Protein AF-A0A9P6FJI7-F1 (afdb_monomer_lite)

Organism: NCBI:txid979761

Structure (mmCIF, N/CA/C/O backbone):
data_AF-A0A9P6FJI7-F1
#
_entry.id   AF-A0A9P6FJI7-F1
#
loop_
_atom_site.group_PDB
_atom_site.id
_atom_site.type_symbol
_atom_site.label_atom_id
_atom_site.label_alt_id
_atom_site.label_comp_id
_atom_site.label_asym_id
_atom_site.label_entity_id
_atom_site.label_seq_id
_atom_site.pdbx_PDB_ins_code
_atom_site.Cartn_x
_atom_site.Cartn_y
_atom_site.Cartn_z
_atom_site.occupancy
_atom_site.B_iso_or_equiv
_atom_site.auth_seq_id
_atom_site.auth_comp_id
_atom_site.auth_asym_id
_atom_site.auth_atom_id
_atom_site.pdbx_PDB_model_num
ATOM 1 N N . MET A 1 1 ? 57.952 52.847 18.072 1.00 37.53 1 MET A N 1
ATOM 2 C CA . MET A 1 1 ? 56.825 52.357 18.893 1.00 37.53 1 MET A CA 1
ATOM 3 C C . MET A 1 1 ? 55.806 51.717 17.961 1.00 37.53 1 MET A C 1
ATOM 5 O O . MET A 1 1 ? 55.009 52.427 17.372 1.00 37.53 1 MET A O 1
ATOM 9 N N . PHE A 1 2 ? 55.896 50.402 17.758 1.00 41.28 2 PHE A N 1
ATOM 10 C CA . PHE A 1 2 ? 54.959 49.625 16.942 1.00 41.28 2 PHE A CA 1
ATOM 11 C C . PHE A 1 2 ? 54.555 48.396 17.755 1.00 41.28 2 PHE A C 1
ATOM 13 O O . PHE A 1 2 ? 55.385 47.525 18.005 1.00 41.28 2 PHE A O 1
ATOM 20 N N . THR A 1 3 ? 53.310 48.350 18.220 1.00 53.12 3 THR A N 1
ATOM 21 C CA . THR A 1 3 ? 52.739 47.221 18.962 1.00 53.12 3 THR A CA 1
ATOM 22 C C . THR A 1 3 ? 51.740 46.486 18.069 1.00 53.12 3 THR A C 1
ATOM 24 O O . THR A 1 3 ? 50.756 47.053 17.603 1.00 53.12 3 THR A O 1
ATOM 27 N N . GLN A 1 4 ? 52.034 45.213 17.797 1.00 51.34 4 GLN A N 1
ATOM 28 C CA . GLN A 1 4 ? 51.175 44.287 17.057 1.00 51.34 4 GLN A CA 1
ATOM 29 C C . GLN A 1 4 ? 49.950 43.874 17.896 1.00 51.34 4 GLN A C 1
ATOM 31 O O . GLN A 1 4 ? 50.091 43.662 19.104 1.00 51.34 4 GLN A O 1
ATOM 36 N N . PRO A 1 5 ? 48.768 43.658 17.290 1.00 49.34 5 PRO A N 1
ATOM 37 C CA . PRO A 1 5 ? 47.649 43.030 17.978 1.00 49.34 5 PRO A CA 1
ATOM 38 C C . PRO A 1 5 ? 47.795 41.498 18.015 1.00 49.34 5 PRO A C 1
ATOM 40 O O . PRO A 1 5 ? 47.747 40.801 17.003 1.00 49.34 5 PRO A O 1
ATOM 43 N N . ASN A 1 6 ? 47.923 40.985 19.236 1.00 46.97 6 ASN A N 1
ATOM 44 C CA . ASN A 1 6 ? 47.857 39.580 19.624 1.00 46.97 6 ASN A CA 1
ATOM 45 C C . ASN A 1 6 ? 46.439 39.013 19.388 1.00 46.97 6 ASN A C 1
ATOM 47 O O . ASN A 1 6 ? 45.504 39.361 20.108 1.00 46.97 6 ASN A O 1
ATOM 51 N N . ARG A 1 7 ? 46.272 38.119 18.403 1.00 42.56 7 ARG A N 1
ATOM 52 C CA . ARG A 1 7 ? 45.059 37.298 18.219 1.00 42.56 7 ARG A CA 1
ATOM 53 C C . ARG A 1 7 ? 45.363 35.825 18.490 1.00 42.56 7 ARG A C 1
ATOM 55 O O . ARG A 1 7 ? 45.451 35.008 17.580 1.00 42.56 7 ARG A O 1
ATOM 62 N N . LYS A 1 8 ? 45.472 35.470 19.770 1.00 49.41 8 LYS A N 1
ATOM 63 C CA . LYS A 1 8 ? 45.194 34.106 20.232 1.00 49.41 8 LYS A CA 1
ATOM 64 C C . LYS A 1 8 ? 43.697 33.983 20.524 1.00 49.41 8 LYS A C 1
ATOM 66 O O . LYS A 1 8 ? 43.255 34.288 21.626 1.00 49.41 8 LYS A O 1
ATOM 71 N N . SER A 1 9 ? 42.915 33.504 19.558 1.00 52.31 9 SER A N 1
ATOM 72 C CA . SER A 1 9 ? 41.575 32.973 19.832 1.00 52.31 9 SER A CA 1
ATOM 73 C C . SER A 1 9 ? 41.180 31.864 18.848 1.00 52.31 9 SER A C 1
ATOM 75 O O . SER A 1 9 ? 40.700 32.100 17.749 1.00 52.31 9 SER A O 1
ATOM 77 N N . ARG A 1 10 ? 41.347 30.629 19.340 1.00 45.81 10 ARG A N 1
ATOM 78 C CA . ARG A 1 10 ? 40.464 29.467 19.129 1.00 45.81 10 ARG A CA 1
ATOM 79 C C . ARG A 1 10 ? 40.319 28.941 17.693 1.00 45.81 10 ARG A C 1
ATOM 81 O O . ARG A 1 10 ? 39.271 29.040 17.068 1.00 45.81 10 ARG A O 1
ATOM 88 N N . LEU A 1 11 ? 41.340 28.199 17.267 1.00 45.88 11 LEU A N 1
ATOM 89 C CA . LEU A 1 11 ? 41.147 26.959 16.507 1.00 45.88 11 LEU A CA 1
ATOM 90 C C . LEU A 1 11 ? 40.286 26.006 17.351 1.00 45.88 11 LEU A C 1
ATOM 92 O O . LEU A 1 11 ? 40.811 25.476 18.322 1.00 45.88 11 LEU A O 1
ATOM 96 N N . LEU A 1 12 ? 38.993 25.850 17.043 1.00 47.97 12 LEU A N 1
ATOM 97 C CA . LEU A 1 12 ? 38.119 24.745 17.496 1.00 47.97 12 LEU A CA 1
ATOM 98 C C . LEU A 1 12 ? 36.711 24.899 16.886 1.00 47.97 12 LEU A C 1
ATOM 100 O O . LEU A 1 12 ? 35.749 25.197 17.584 1.00 47.97 12 LEU A O 1
ATOM 104 N N . ALA A 1 13 ? 36.583 24.713 15.569 1.00 45.56 13 ALA A N 1
ATOM 105 C CA . ALA A 1 13 ? 35.284 24.477 14.923 1.00 45.56 13 ALA A CA 1
ATOM 106 C C . ALA A 1 13 ? 35.447 23.839 13.531 1.00 45.56 13 ALA A C 1
ATOM 108 O O . ALA A 1 13 ? 34.894 24.306 12.543 1.00 45.56 13 ALA A O 1
ATOM 109 N N . SER A 1 14 ? 36.223 22.761 13.435 1.00 48.16 14 SER A N 1
ATOM 110 C CA . SER A 1 14 ? 36.233 21.892 12.252 1.00 48.16 14 SER A CA 1
ATOM 111 C C . SER A 1 14 ? 36.178 20.424 12.672 1.00 48.16 14 SER A C 1
ATOM 113 O O . SER A 1 14 ? 37.025 19.609 12.331 1.00 48.16 14 SER A O 1
ATOM 115 N N . ARG A 1 15 ? 35.131 20.063 13.419 1.00 39.75 15 ARG A N 1
ATOM 116 C CA . ARG A 1 15 ? 34.624 18.687 13.411 1.00 39.75 15 ARG A CA 1
ATOM 117 C C . ARG A 1 15 ? 33.463 18.639 12.429 1.00 39.75 15 ARG A C 1
ATOM 119 O O . ARG A 1 15 ? 32.299 18.668 12.808 1.00 39.75 15 ARG A O 1
ATOM 126 N N . GLY A 1 16 ? 33.814 18.628 11.145 1.00 39.25 16 GLY A N 1
ATOM 127 C CA . GLY A 1 16 ? 32.896 18.177 10.114 1.00 39.25 16 GLY A CA 1
ATOM 128 C C . GLY A 1 16 ? 32.577 16.716 10.399 1.00 39.25 16 GLY A C 1
ATOM 129 O O . GLY A 1 16 ? 33.434 15.851 10.241 1.00 39.25 16 GLY A O 1
ATOM 130 N N . LEU A 1 17 ? 31.359 16.450 10.865 1.00 49.41 17 LEU A N 1
ATOM 131 C CA . LEU A 1 17 ? 30.751 15.129 10.783 1.00 49.41 17 LEU A CA 1
ATOM 132 C C . LEU A 1 17 ? 30.517 14.853 9.294 1.00 49.41 17 LEU A C 1
ATOM 134 O O . LEU A 1 17 ? 29.448 15.118 8.753 1.00 49.41 17 LEU A O 1
ATOM 138 N N . GLY A 1 18 ? 31.573 14.406 8.616 1.00 43.06 18 GLY A N 1
ATOM 139 C CA . GLY A 1 18 ? 31.537 13.917 7.244 1.00 43.06 18 GLY A CA 1
ATOM 140 C C . GLY A 1 18 ? 30.905 12.533 7.201 1.00 43.06 18 GLY A C 1
ATOM 141 O O . GLY A 1 18 ? 31.585 11.553 6.924 1.00 43.06 18 GLY A O 1
ATOM 142 N N . GLY A 1 19 ? 29.616 12.446 7.526 1.00 54.12 19 GLY A N 1
ATOM 143 C CA . GLY A 1 19 ? 28.790 11.378 6.976 1.00 54.12 19 GLY A CA 1
ATOM 144 C C . GLY A 1 19 ? 28.484 11.716 5.513 1.00 54.12 19 GLY A C 1
ATOM 145 O O . GLY A 1 19 ? 28.379 12.906 5.195 1.00 54.12 19 GLY A O 1
ATOM 146 N N . PRO A 1 20 ? 28.359 10.729 4.610 1.00 52.53 20 PRO A N 1
ATOM 147 C CA . PRO A 1 20 ? 27.898 10.995 3.254 1.00 52.53 20 PRO A CA 1
ATOM 148 C C . PRO A 1 20 ? 26.571 11.757 3.329 1.00 52.53 20 PRO A C 1
ATOM 150 O O . PRO A 1 20 ? 25.597 11.288 3.922 1.00 52.53 20 PRO A O 1
ATOM 153 N N . ARG A 1 21 ? 26.552 12.969 2.767 1.00 52.28 21 ARG A N 1
ATOM 154 C CA . ARG A 1 21 ? 25.306 13.670 2.472 1.00 52.28 21 ARG A CA 1
ATOM 155 C C . ARG A 1 21 ? 24.637 12.863 1.369 1.00 52.28 21 ARG A C 1
ATOM 157 O O . ARG A 1 21 ? 25.024 12.967 0.216 1.00 52.28 21 ARG A O 1
ATOM 164 N N . PHE A 1 22 ? 23.709 11.990 1.741 1.00 54.66 22 PHE A N 1
ATOM 165 C CA . PHE A 1 22 ? 22.795 11.410 0.771 1.00 54.66 22 PHE A CA 1
ATOM 166 C C . PHE A 1 22 ? 21.877 12.542 0.324 1.00 54.66 22 PHE A C 1
ATOM 168 O O . PHE A 1 22 ? 20.997 12.960 1.081 1.00 54.66 22 PHE A O 1
ATOM 175 N N . ASP A 1 23 ? 22.134 13.085 -0.862 1.00 55.66 23 ASP A N 1
ATOM 176 C CA . ASP A 1 23 ? 21.220 14.013 -1.506 1.00 55.66 23 ASP A CA 1
ATOM 177 C C . ASP A 1 23 ? 19.911 13.259 -1.757 1.00 55.66 23 ASP A C 1
ATOM 179 O O . ASP A 1 23 ? 19.805 12.388 -2.615 1.00 55.66 23 ASP A O 1
ATOM 183 N N . ILE A 1 24 ? 18.905 13.555 -0.930 1.00 57.94 24 ILE A N 1
ATOM 184 C CA . ILE A 1 24 ? 17.596 12.884 -0.936 1.00 57.94 24 ILE A CA 1
ATOM 185 C C . ILE A 1 24 ? 16.938 12.978 -2.324 1.00 57.94 24 ILE A C 1
ATOM 187 O O . ILE A 1 24 ? 16.105 12.147 -2.662 1.00 57.94 24 ILE A O 1
ATOM 191 N N . ASN A 1 25 ? 17.325 13.967 -3.129 1.00 58.81 25 ASN A N 1
ATOM 192 C CA . ASN A 1 25 ? 16.699 14.298 -4.403 1.00 58.81 25 ASN A CA 1
ATOM 193 C C . ASN A 1 25 ? 17.110 13.393 -5.575 1.00 58.81 25 ASN A C 1
ATOM 195 O O . ASN A 1 25 ? 16.411 13.407 -6.583 1.00 58.81 25 ASN A O 1
ATOM 199 N N . ASP A 1 26 ? 18.184 12.607 -5.453 1.00 62.62 26 ASP A N 1
ATOM 200 C CA . ASP A 1 26 ? 18.667 11.762 -6.558 1.00 62.62 26 ASP A CA 1
ATOM 201 C C . ASP A 1 26 ? 18.015 10.366 -6.582 1.00 62.62 26 ASP A C 1
ATOM 203 O O . ASP A 1 26 ? 18.191 9.599 -7.530 1.00 62.62 26 ASP A O 1
ATOM 207 N N . GLU A 1 27 ? 17.232 10.013 -5.555 1.00 70.62 27 GLU A N 1
ATOM 208 C CA . GLU A 1 27 ? 16.496 8.749 -5.518 1.00 70.62 27 GLU A CA 1
ATOM 209 C C . GLU A 1 27 ? 15.099 8.892 -6.146 1.00 70.62 27 GLU A C 1
ATOM 211 O O . GLU A 1 27 ? 14.372 9.828 -5.811 1.00 70.62 27 GLU A O 1
ATOM 216 N N . PRO A 1 28 ? 14.636 7.919 -6.959 1.00 73.88 28 PRO A N 1
ATOM 217 C CA . PRO A 1 28 ? 13.320 7.981 -7.609 1.00 73.88 28 PRO A CA 1
ATOM 218 C C . PRO A 1 28 ? 12.150 7.990 -6.611 1.00 73.88 28 PRO A C 1
ATOM 220 O O . PRO A 1 28 ? 11.054 8.440 -6.937 1.00 73.88 28 PRO A O 1
ATOM 223 N N . TYR A 1 29 ? 12.378 7.512 -5.384 1.00 82.31 29 TYR A N 1
ATOM 224 C CA . TYR A 1 29 ? 11.395 7.506 -4.304 1.00 82.31 29 TYR A CA 1
ATOM 225 C C . TYR A 1 29 ? 12.034 8.002 -3.003 1.00 82.31 29 TYR A C 1
ATOM 227 O O . TYR A 1 29 ? 12.431 7.181 -2.173 1.00 82.31 29 TYR A O 1
ATOM 235 N N . PRO A 1 30 ? 12.131 9.323 -2.774 1.00 79.75 30 PRO A N 1
ATOM 236 C CA . PRO A 1 30 ? 12.809 9.878 -1.601 1.00 79.75 30 PRO A CA 1
ATOM 237 C C . PRO A 1 30 ? 12.031 9.645 -0.300 1.00 79.75 30 PRO A C 1
ATOM 239 O O . PRO A 1 30 ? 12.617 9.338 0.751 1.00 79.75 30 PRO A O 1
ATOM 242 N N . THR A 1 31 ? 10.700 9.726 -0.389 1.00 84.75 31 THR A N 1
ATOM 243 C CA . THR A 1 31 ? 9.744 9.685 0.722 1.00 84.75 31 THR A CA 1
ATOM 244 C C . THR A 1 31 ? 8.721 8.566 0.556 1.00 84.75 31 THR A C 1
ATOM 246 O O . THR A 1 31 ? 8.490 8.069 -0.541 1.00 84.75 31 THR A O 1
ATOM 249 N N . ARG A 1 32 ? 8.090 8.167 1.669 1.00 86.19 32 ARG A N 1
ATOM 250 C CA . ARG A 1 32 ? 6.991 7.183 1.671 1.00 86.19 32 ARG A CA 1
ATOM 251 C C . ARG A 1 32 ? 5.690 7.737 1.098 1.00 86.19 32 ARG A C 1
ATOM 253 O O . ARG A 1 32 ? 4.923 6.999 0.504 1.00 86.19 32 ARG A O 1
ATOM 260 N N . LEU A 1 33 ? 5.431 9.021 1.334 1.00 88.19 33 LEU A N 1
ATOM 261 C CA . LEU A 1 33 ? 4.256 9.697 0.809 1.00 88.19 33 LEU A CA 1
ATOM 262 C C . LEU A 1 33 ? 4.550 10.129 -0.628 1.00 88.19 33 LEU A C 1
ATOM 264 O O . LEU A 1 33 ? 5.515 10.864 -0.853 1.00 88.19 33 LEU A O 1
ATOM 268 N N . ASN A 1 34 ? 3.724 9.668 -1.564 1.00 88.62 34 ASN A N 1
ATOM 269 C CA . ASN A 1 34 ? 3.762 10.038 -2.974 1.00 88.62 34 ASN A CA 1
ATOM 270 C C . ASN A 1 34 ? 2.407 10.645 -3.383 1.00 88.62 34 ASN A C 1
ATOM 272 O O . ASN A 1 34 ? 1.358 10.214 -2.912 1.00 88.62 34 ASN A O 1
ATOM 276 N N . PHE A 1 35 ? 2.437 11.656 -4.252 1.00 90.38 35 PHE A N 1
ATOM 277 C CA . PHE A 1 35 ? 1.245 12.305 -4.810 1.00 90.38 35 PHE A CA 1
ATOM 278 C C . PHE A 1 35 ? 0.780 11.683 -6.138 1.00 90.38 35 PHE A C 1
ATOM 280 O O . PHE A 1 35 ? -0.254 12.094 -6.658 1.00 90.38 35 PHE A O 1
ATOM 287 N N . TYR A 1 36 ? 1.525 10.719 -6.695 1.00 92.06 36 TYR A N 1
ATOM 288 C CA . TYR A 1 36 ? 1.167 9.980 -7.915 1.00 92.06 36 TYR A CA 1
ATOM 289 C C . TYR A 1 36 ? 0.848 10.899 -9.112 1.00 92.06 36 TYR A C 1
ATOM 291 O O . TYR A 1 36 ? -0.196 10.759 -9.764 1.00 92.06 36 TYR A O 1
ATOM 299 N N . LYS A 1 37 ? 1.726 11.884 -9.349 1.00 90.00 37 LYS A N 1
ATOM 300 C CA . LYS A 1 37 ? 1.582 12.880 -10.423 1.00 90.00 37 LYS A CA 1
ATOM 301 C C . LYS A 1 37 ? 1.925 12.292 -11.787 1.00 90.00 37 LYS A C 1
ATOM 303 O O . LYS A 1 37 ? 1.122 12.389 -12.709 1.00 90.00 37 LYS A O 1
ATOM 308 N N . ASP A 1 38 ? 3.082 11.646 -11.869 1.00 89.31 38 ASP A N 1
ATOM 309 C CA . ASP A 1 38 ? 3.638 11.116 -13.109 1.00 89.31 38 ASP A CA 1
ATOM 310 C C . ASP A 1 38 ? 3.492 9.590 -13.155 1.00 89.31 38 ASP A C 1
ATOM 312 O O . ASP A 1 38 ? 3.685 8.938 -12.126 1.00 89.31 38 ASP A O 1
ATOM 316 N N . PRO A 1 39 ? 3.144 8.999 -14.311 1.00 89.12 39 PRO A N 1
ATOM 317 C CA . PRO A 1 39 ? 3.031 7.551 -14.439 1.00 89.12 39 PRO A CA 1
ATOM 318 C C . PRO A 1 39 ? 4.407 6.863 -14.343 1.00 89.12 39 PRO A C 1
ATOM 320 O O . PRO A 1 39 ? 5.410 7.413 -14.809 1.00 89.12 39 PRO A O 1
ATOM 323 N N . PRO A 1 40 ? 4.480 5.639 -13.787 1.00 88.50 40 PRO A N 1
ATOM 324 C CA . PRO A 1 40 ? 5.728 4.885 -13.711 1.00 88.50 40 PRO A CA 1
ATOM 325 C C . PRO A 1 40 ? 6.195 4.444 -15.110 1.00 88.50 40 PRO A C 1
ATOM 327 O O . PRO A 1 40 ? 5.462 3.776 -15.831 1.00 88.50 40 PRO A O 1
ATOM 330 N N . GLN A 1 41 ? 7.437 4.772 -15.478 1.00 86.62 41 GLN A N 1
ATOM 331 C CA . GLN A 1 41 ? 8.052 4.419 -16.774 1.00 86.62 41 GLN A CA 1
ATOM 332 C C . GLN A 1 41 ? 8.793 3.068 -16.755 1.00 86.62 41 GLN A C 1
ATOM 334 O O . GLN A 1 41 ? 9.769 2.875 -17.472 1.00 86.62 41 GLN A O 1
ATOM 339 N N . MET A 1 42 ? 8.388 2.146 -15.883 1.00 86.00 42 MET A N 1
ATOM 340 C CA . MET A 1 42 ? 9.092 0.880 -15.664 1.00 86.00 42 MET A CA 1
ATOM 341 C C . MET A 1 42 ? 8.303 -0.312 -16.180 1.00 86.00 42 MET A C 1
ATOM 343 O O . MET A 1 42 ? 7.080 -0.354 -16.070 1.00 86.00 42 MET A O 1
ATOM 347 N N . GLU A 1 43 ? 9.032 -1.301 -16.682 1.00 90.94 43 GLU A N 1
ATOM 348 C CA . GLU A 1 43 ? 8.478 -2.594 -17.062 1.00 90.94 43 GLU A CA 1
ATOM 349 C C . GLU A 1 43 ? 8.285 -3.477 -15.824 1.00 90.94 43 GLU A C 1
ATOM 351 O O . GLU A 1 43 ? 9.085 -3.460 -14.878 1.00 90.94 43 GLU A O 1
ATOM 356 N N . ILE A 1 44 ? 7.191 -4.234 -15.832 1.00 93.62 44 ILE A N 1
ATOM 357 C CA . ILE A 1 44 ? 6.803 -5.161 -14.770 1.00 93.62 44 ILE A CA 1
ATOM 358 C C . ILE A 1 44 ? 6.309 -6.460 -15.394 1.00 93.62 44 ILE A C 1
ATOM 360 O O . ILE A 1 44 ? 5.766 -6.453 -16.500 1.00 93.62 44 ILE A O 1
ATOM 364 N N . SER A 1 45 ? 6.499 -7.573 -14.692 1.00 96.44 45 SER A N 1
ATOM 365 C CA . SER A 1 45 ? 5.918 -8.846 -15.121 1.00 96.44 45 SER A CA 1
ATOM 366 C C . SER A 1 45 ? 4.399 -8.859 -14.917 1.00 96.44 45 SER A C 1
ATOM 368 O O . SER A 1 45 ? 3.857 -8.097 -14.113 1.00 96.44 45 SER A O 1
ATOM 370 N N . ILE A 1 46 ? 3.703 -9.743 -15.637 1.00 95.62 46 ILE A N 1
ATOM 371 C CA . ILE A 1 46 ? 2.251 -9.928 -15.486 1.00 95.62 46 ILE A CA 1
ATOM 372 C C . ILE A 1 46 ? 1.924 -10.430 -14.071 1.00 95.62 46 ILE A C 1
ATOM 374 O O . ILE A 1 46 ? 0.991 -9.936 -13.445 1.00 95.62 46 ILE A O 1
ATOM 378 N N . ASP A 1 47 ? 2.744 -11.325 -13.521 1.00 96.00 47 ASP A N 1
ATOM 379 C CA . ASP A 1 47 ? 2.548 -11.835 -12.163 1.00 96.00 47 ASP A CA 1
ATOM 380 C C . ASP A 1 47 ? 2.668 -10.710 -11.121 1.00 96.00 47 ASP A C 1
ATOM 382 O O . ASP A 1 47 ? 1.816 -10.571 -10.244 1.00 96.00 47 ASP A O 1
ATOM 386 N N . GLU A 1 48 ? 3.685 -9.845 -11.233 1.00 94.81 48 GLU A N 1
ATOM 387 C CA . GLU A 1 48 ? 3.811 -8.668 -10.361 1.00 94.81 48 GLU A CA 1
ATOM 388 C C . GLU A 1 48 ? 2.643 -7.694 -10.542 1.00 94.81 48 GLU A C 1
ATOM 390 O O . GLU A 1 48 ? 2.160 -7.135 -9.556 1.00 94.81 48 GLU A O 1
ATOM 395 N N . PHE A 1 49 ? 2.175 -7.501 -11.779 1.00 95.31 49 PHE A N 1
ATOM 396 C CA . PHE A 1 49 ? 1.020 -6.656 -12.080 1.00 95.31 49 PHE A CA 1
ATOM 397 C C . PHE A 1 49 ? -0.214 -7.111 -11.291 1.00 95.31 49 PHE A C 1
ATOM 399 O O . PHE A 1 49 ? -0.842 -6.306 -10.597 1.00 95.31 49 PHE A O 1
ATOM 406 N N . GLU A 1 50 ? -0.537 -8.403 -11.355 1.00 95.56 50 GLU A N 1
ATOM 407 C CA . GLU A 1 50 ? -1.692 -8.979 -10.667 1.00 95.56 50 GLU A CA 1
ATOM 408 C C . GLU A 1 50 ? -1.545 -8.917 -9.144 1.00 95.56 50 GLU A C 1
ATOM 410 O O . GLU A 1 50 ? -2.465 -8.472 -8.450 1.00 95.56 50 GLU A O 1
ATOM 415 N N . GLN A 1 51 ? -0.376 -9.294 -8.615 1.00 96.06 51 GLN A N 1
ATOM 416 C CA . GLN A 1 51 ? -0.119 -9.262 -7.172 1.00 96.06 51 GLN A CA 1
ATOM 417 C C . GLN A 1 51 ? -0.219 -7.838 -6.612 1.00 96.06 51 GLN A C 1
ATOM 419 O O . GLN A 1 51 ? -0.873 -7.607 -5.595 1.00 96.06 51 GLN A O 1
ATOM 424 N N . PHE A 1 52 ? 0.365 -6.849 -7.294 1.00 95.62 52 PHE A N 1
ATOM 425 C CA . PHE A 1 52 ? 0.342 -5.457 -6.839 1.00 95.62 52 PHE A CA 1
ATOM 426 C C . PHE A 1 52 ? -1.069 -4.867 -6.859 1.00 95.62 52 PHE A C 1
ATOM 428 O O . PHE A 1 52 ? -1.432 -4.112 -5.950 1.00 95.62 52 PHE A O 1
ATOM 435 N N . ALA A 1 53 ? -1.874 -5.219 -7.864 1.00 96.00 53 ALA A N 1
ATOM 436 C CA . ALA A 1 53 ? -3.277 -4.832 -7.926 1.00 96.00 53 ALA A CA 1
ATOM 437 C C . ALA A 1 53 ? -4.074 -5.432 -6.761 1.00 96.00 53 ALA A C 1
ATOM 439 O O . ALA A 1 53 ? -4.800 -4.712 -6.068 1.00 96.00 53 ALA A O 1
ATOM 440 N N . LEU A 1 54 ? -3.905 -6.736 -6.518 1.00 96.25 54 LEU A N 1
ATOM 441 C CA . LEU A 1 54 ? -4.610 -7.463 -5.469 1.00 96.25 54 LEU A CA 1
ATOM 442 C C . LEU A 1 54 ? -4.266 -6.916 -4.083 1.00 96.25 54 LEU A C 1
ATOM 444 O O . LEU A 1 54 ? -5.173 -6.605 -3.312 1.00 96.25 54 LEU A O 1
ATOM 448 N N . ASP A 1 55 ? -2.983 -6.728 -3.786 1.00 96.50 55 ASP A N 1
ATOM 449 C CA . ASP A 1 55 ? -2.533 -6.219 -2.491 1.00 96.50 55 ASP A CA 1
ATOM 450 C C . ASP A 1 55 ? -3.110 -4.834 -2.186 1.00 96.50 55 ASP A C 1
ATOM 452 O O . ASP A 1 55 ? -3.627 -4.591 -1.091 1.00 96.50 55 ASP A O 1
ATOM 456 N N . ARG A 1 56 ? -3.102 -3.922 -3.167 1.00 96.12 56 ARG A N 1
ATOM 457 C CA . ARG A 1 56 ? -3.703 -2.595 -2.986 1.00 96.12 56 ARG A CA 1
ATOM 458 C C . ARG A 1 56 ? -5.220 -2.677 -2.824 1.00 96.12 56 ARG A C 1
ATOM 460 O O . ARG A 1 56 ? -5.777 -1.964 -1.989 1.00 96.12 56 ARG A O 1
ATOM 467 N N . MET A 1 57 ? -5.891 -3.548 -3.575 1.00 95.88 57 MET A N 1
ATOM 468 C CA . MET A 1 57 ? -7.337 -3.748 -3.463 1.00 95.88 57 MET A CA 1
ATOM 469 C C . MET A 1 57 ? -7.731 -4.272 -2.075 1.00 95.88 57 MET A C 1
ATOM 471 O O . MET A 1 57 ? -8.721 -3.808 -1.511 1.00 95.88 57 MET A O 1
ATOM 475 N N . GLN A 1 58 ? -6.940 -5.171 -1.482 1.00 95.88 58 GLN A N 1
ATOM 476 C CA . GLN A 1 58 ? -7.170 -5.668 -0.120 1.00 95.88 58 GLN A CA 1
ATOM 477 C C . GLN A 1 58 ? -7.066 -4.549 0.924 1.00 95.88 58 GLN A C 1
ATOM 479 O O . GLN A 1 58 ? -7.923 -4.445 1.804 1.00 95.88 58 GLN A O 1
ATOM 484 N N . VAL A 1 59 ? -6.070 -3.665 0.803 1.00 95.94 59 VAL A N 1
ATOM 485 C CA . VAL A 1 59 ? -5.931 -2.496 1.692 1.00 95.94 59 VAL A CA 1
ATOM 486 C C . VAL A 1 59 ? -7.125 -1.546 1.551 1.00 95.94 59 VAL A C 1
ATOM 488 O O . VAL A 1 59 ? -7.689 -1.112 2.556 1.00 95.94 59 VAL A O 1
ATOM 491 N N . LEU A 1 60 ? -7.553 -1.247 0.320 1.00 95.12 60 LEU A N 1
ATOM 492 C CA . LEU A 1 60 ? -8.715 -0.385 0.076 1.00 95.12 60 LEU A CA 1
ATOM 493 C C . LEU A 1 60 ? -10.023 -1.016 0.573 1.00 95.12 60 LEU A C 1
ATOM 495 O O . LEU A 1 60 ? -10.862 -0.321 1.141 1.00 95.12 60 LEU A O 1
ATOM 499 N N . SER A 1 61 ? -10.183 -2.332 0.423 1.00 95.06 61 SER A N 1
ATOM 500 C CA . SER A 1 61 ? -11.341 -3.070 0.936 1.00 95.06 61 SER A CA 1
ATOM 501 C C . SER A 1 61 ? -11.398 -3.057 2.467 1.00 95.06 61 SER A C 1
ATOM 503 O O . SER A 1 61 ? -12.469 -2.851 3.048 1.00 95.06 61 SER A O 1
ATOM 505 N N . ALA A 1 62 ? -10.249 -3.204 3.136 1.00 94.75 62 ALA A N 1
ATOM 506 C CA . ALA A 1 62 ? -10.152 -3.076 4.588 1.00 94.75 62 ALA A CA 1
ATOM 507 C C . ALA A 1 62 ? -10.546 -1.665 5.053 1.00 94.75 62 ALA A C 1
ATOM 509 O O . ALA A 1 62 ? -11.353 -1.533 5.978 1.00 94.75 62 ALA A O 1
ATOM 510 N N . LEU A 1 63 ? -10.060 -0.625 4.363 1.00 94.25 63 LEU A N 1
ATOM 511 C CA . LEU A 1 63 ? -10.434 0.765 4.630 1.00 94.25 63 LEU A CA 1
ATOM 512 C C . LEU A 1 63 ? -11.941 0.986 4.463 1.00 94.25 63 LEU A C 1
ATOM 514 O O . LEU A 1 63 ? -12.591 1.502 5.372 1.00 94.25 63 LEU A O 1
ATOM 518 N N . GLN A 1 64 ? -12.511 0.549 3.339 1.00 94.00 64 GLN A N 1
ATOM 519 C CA . GLN A 1 64 ? -13.941 0.676 3.068 1.00 94.00 64 GLN A CA 1
ATOM 520 C C . GLN A 1 64 ? -14.773 -0.053 4.130 1.00 94.00 64 GLN A C 1
ATOM 522 O O . GLN A 1 64 ? -15.757 0.482 4.631 1.00 94.00 64 GLN A O 1
ATOM 527 N N . THR A 1 65 ? -14.367 -1.260 4.522 1.00 94.25 65 THR A N 1
ATOM 528 C CA . THR A 1 65 ? -15.059 -2.040 5.558 1.00 94.25 65 THR A CA 1
ATOM 529 C C . THR A 1 65 ? -15.013 -1.345 6.915 1.00 94.25 65 THR A C 1
ATOM 531 O O . THR A 1 65 ? -16.024 -1.300 7.617 1.00 94.25 65 THR A O 1
ATOM 534 N N . ALA A 1 66 ? -13.866 -0.778 7.287 1.00 93.44 66 ALA A N 1
ATOM 535 C CA . ALA A 1 66 ? -13.723 -0.025 8.525 1.00 93.44 66 ALA A CA 1
ATOM 536 C C . ALA A 1 66 ? -14.580 1.254 8.525 1.00 93.44 66 ALA A C 1
ATOM 538 O O . ALA A 1 66 ? -15.220 1.559 9.533 1.00 93.44 66 ALA A O 1
ATOM 539 N N . GLN A 1 67 ? -14.661 1.947 7.383 1.00 92.38 67 GLN A N 1
ATOM 540 C CA . GLN A 1 67 ? -15.544 3.100 7.193 1.00 92.38 67 GLN A CA 1
ATOM 541 C C . GLN A 1 67 ? -17.025 2.711 7.287 1.00 92.38 67 GLN A C 1
ATOM 543 O O . GLN A 1 67 ? -17.769 3.337 8.033 1.00 92.38 67 GLN A O 1
ATOM 548 N N . MET A 1 68 ? -17.452 1.638 6.611 1.00 94.06 68 MET A N 1
ATOM 549 C CA . MET A 1 68 ? -18.840 1.149 6.665 1.00 94.06 68 MET A CA 1
ATOM 550 C C . MET A 1 68 ? -19.273 0.749 8.081 1.00 94.06 68 MET A C 1
ATOM 552 O O . MET A 1 68 ? -20.443 0.876 8.434 1.00 94.06 68 MET A O 1
ATOM 556 N N . ARG A 1 69 ? -18.335 0.274 8.906 1.00 92.56 69 ARG A N 1
ATOM 557 C CA . ARG A 1 69 ? -18.578 -0.090 10.310 1.00 92.56 69 ARG A CA 1
ATOM 558 C C . ARG A 1 69 ? -18.511 1.099 11.276 1.00 92.56 69 ARG A C 1
ATOM 560 O O . ARG A 1 69 ? -18.729 0.888 12.464 1.00 92.56 69 ARG A O 1
ATOM 567 N N . ASN A 1 70 ? -18.219 2.313 10.795 1.00 91.31 70 ASN A N 1
ATOM 568 C CA . ASN A 1 70 ? -18.049 3.526 11.606 1.00 91.31 70 ASN A CA 1
ATOM 569 C C . ASN A 1 70 ? -17.107 3.318 12.806 1.00 91.31 70 ASN A C 1
ATOM 571 O O . ASN A 1 70 ? -17.410 3.720 13.931 1.00 91.31 70 ASN A O 1
ATOM 575 N N . LEU A 1 71 ? -15.975 2.642 12.577 1.00 90.31 71 LEU A N 1
ATOM 576 C CA . LEU A 1 71 ? -15.028 2.347 13.651 1.00 90.31 71 LEU A CA 1
ATOM 577 C C . LEU A 1 71 ? -14.431 3.640 14.239 1.00 90.31 71 LEU A C 1
ATOM 579 O O . LEU A 1 71 ? -14.102 4.564 13.489 1.00 90.31 71 LEU A O 1
ATOM 583 N N . PRO A 1 72 ? -14.226 3.710 15.567 1.00 92.19 72 PRO A N 1
ATOM 584 C CA . PRO A 1 72 ? -13.528 4.830 16.184 1.00 92.19 72 PRO A CA 1
ATOM 585 C C . PRO A 1 72 ? -12.054 4.843 15.750 1.00 92.19 72 PRO A C 1
ATOM 587 O O . PRO A 1 72 ? -11.458 3.785 15.527 1.00 92.19 72 PRO A O 1
ATOM 590 N N . GLN A 1 73 ? -11.444 6.032 15.694 1.00 90.38 73 GLN A N 1
ATOM 591 C CA . GLN A 1 73 ? -10.061 6.223 15.224 1.00 90.38 73 GLN A CA 1
ATOM 592 C C . GLN A 1 73 ? -9.025 5.210 15.752 1.00 90.38 73 GLN A C 1
ATOM 594 O O . GLN A 1 73 ? -8.338 4.619 14.925 1.00 90.38 73 GLN A O 1
ATOM 599 N N . PRO A 1 74 ? -8.938 4.891 17.061 1.00 93.06 74 PRO A N 1
ATOM 600 C CA . PRO A 1 74 ? -7.928 3.940 17.541 1.00 93.06 74 PRO A CA 1
ATOM 601 C C . PRO A 1 74 ? -8.100 2.519 16.981 1.00 93.06 74 PRO A C 1
ATOM 603 O O . PRO A 1 74 ? -7.129 1.779 16.844 1.00 93.06 74 PRO A O 1
ATOM 606 N N . GLN A 1 75 ? -9.332 2.109 16.664 1.00 91.62 75 GLN A N 1
ATOM 607 C CA . GLN A 1 75 ? -9.592 0.806 16.049 1.00 91.62 75 GLN A CA 1
ATOM 608 C C . GLN A 1 75 ? -9.330 0.842 14.545 1.00 91.62 75 GLN A C 1
ATOM 610 O O . GLN A 1 75 ? -8.808 -0.129 14.000 1.00 91.62 75 GLN A O 1
ATOM 615 N N . LEU A 1 76 ? -9.657 1.959 13.891 1.00 92.94 76 LEU A N 1
ATOM 616 C CA . LEU A 1 76 ? -9.337 2.188 12.486 1.00 92.94 76 LEU A CA 1
ATOM 617 C C . LEU A 1 76 ? -7.824 2.108 12.255 1.00 92.94 76 LEU A C 1
ATOM 619 O O . LEU A 1 76 ? -7.392 1.352 11.390 1.00 92.94 76 LEU A O 1
ATOM 623 N N . ASP A 1 77 ? -7.030 2.810 13.067 1.00 92.62 77 ASP A N 1
ATOM 624 C CA . ASP A 1 77 ? -5.567 2.819 12.964 1.00 92.62 77 ASP A CA 1
ATOM 625 C C . ASP A 1 77 ? -4.978 1.417 13.122 1.00 92.62 77 ASP A C 1
ATOM 627 O O . ASP A 1 77 ? -4.049 1.047 12.406 1.00 92.62 77 ASP A O 1
ATOM 631 N N . LYS A 1 78 ? -5.555 0.604 14.014 1.00 93.75 78 LYS A N 1
ATOM 632 C CA . LYS A 1 78 ? -5.143 -0.789 14.200 1.00 93.75 78 LYS A CA 1
ATOM 633 C C . LYS A 1 78 ? -5.454 -1.643 12.970 1.00 93.75 78 LYS A C 1
ATOM 635 O O . LYS A 1 78 ? -4.562 -2.295 12.443 1.00 93.75 78 LYS A O 1
ATOM 640 N N . VAL A 1 79 ? -6.700 -1.616 12.490 1.00 93.56 79 VAL A N 1
ATOM 641 C CA . VAL A 1 79 ? -7.125 -2.406 11.319 1.00 93.56 79 VAL A CA 1
ATOM 642 C C . VAL A 1 79 ? -6.333 -2.006 10.074 1.00 93.56 79 VAL A C 1
ATOM 644 O O . VAL A 1 79 ? -5.887 -2.868 9.317 1.00 93.56 79 VAL A O 1
ATOM 647 N N . MET 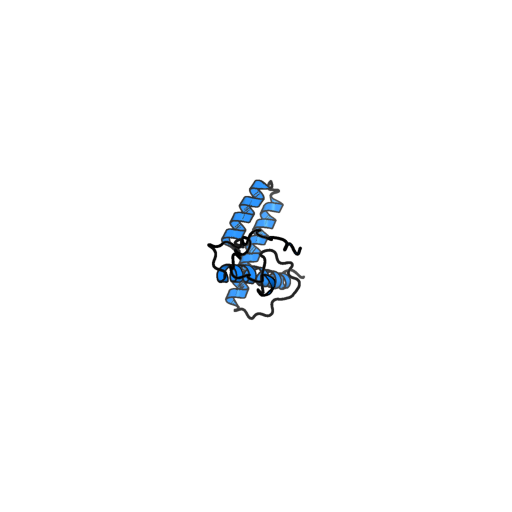A 1 80 ? -6.125 -0.704 9.876 1.00 93.69 80 MET A N 1
ATOM 648 C CA . MET A 1 80 ? -5.334 -0.186 8.765 1.00 93.69 80 MET A CA 1
ATOM 649 C C . MET A 1 80 ? -3.851 -0.513 8.918 1.00 93.69 80 MET A C 1
ATOM 651 O O . MET A 1 80 ? -3.220 -0.882 7.932 1.00 93.69 80 MET A O 1
ATOM 655 N N . GLY A 1 81 ? -3.302 -0.424 10.131 1.00 92.94 81 GLY A N 1
ATOM 656 C CA . GLY A 1 81 ? -1.929 -0.820 10.433 1.00 92.94 81 GLY A CA 1
ATOM 657 C C . GLY A 1 81 ? -1.670 -2.288 10.100 1.00 92.94 81 GLY A C 1
ATOM 658 O O . GLY A 1 81 ? -0.717 -2.584 9.382 1.00 92.94 81 GLY A O 1
ATOM 659 N N . ASP A 1 82 ? -2.566 -3.182 10.523 1.00 93.50 82 ASP A N 1
ATOM 660 C CA . ASP A 1 82 ? -2.477 -4.620 10.248 1.00 93.50 82 ASP A CA 1
ATOM 661 C C . ASP A 1 82 ? -2.580 -4.911 8.738 1.00 93.50 82 ASP A C 1
ATOM 663 O O . ASP A 1 82 ? -1.810 -5.705 8.189 1.00 93.50 82 ASP A O 1
ATOM 667 N N . ALA A 1 83 ? -3.503 -4.243 8.035 1.00 93.94 83 ALA A N 1
ATOM 668 C CA . ALA A 1 83 ? -3.675 -4.401 6.591 1.00 93.94 83 ALA A CA 1
ATOM 669 C C . ALA A 1 83 ? -2.458 -3.891 5.802 1.00 93.94 83 ALA A C 1
ATOM 671 O O . ALA A 1 83 ? -1.974 -4.578 4.900 1.00 93.94 83 ALA A O 1
ATOM 672 N N . LEU A 1 84 ? -1.935 -2.713 6.154 1.00 93.38 84 LEU A N 1
ATOM 673 C CA . LEU A 1 84 ? -0.735 -2.154 5.535 1.00 93.38 84 LEU A CA 1
ATOM 674 C C . LEU A 1 84 ? 0.472 -3.051 5.801 1.00 93.38 84 LEU A C 1
ATOM 676 O O . LEU A 1 84 ? 1.162 -3.424 4.863 1.00 93.38 84 LEU A O 1
ATOM 680 N N . GLN A 1 85 ? 0.692 -3.488 7.042 1.00 92.81 85 GLN A N 1
ATOM 681 C CA . GLN A 1 85 ? 1.815 -4.367 7.369 1.00 92.81 85 GLN A CA 1
ATOM 682 C C . GLN A 1 85 ? 1.769 -5.694 6.596 1.00 92.81 85 GLN A C 1
ATOM 684 O O . GLN A 1 85 ? 2.818 -6.217 6.221 1.00 92.81 85 GLN A O 1
ATOM 689 N N . LYS A 1 86 ? 0.570 -6.229 6.343 1.00 93.75 86 LYS A N 1
ATOM 690 C CA . LYS A 1 86 ? 0.386 -7.501 5.641 1.00 93.75 86 LYS A CA 1
ATOM 691 C C . LYS A 1 86 ? 0.571 -7.395 4.126 1.00 93.75 86 LYS A C 1
ATOM 693 O O . LYS A 1 86 ? 1.247 -8.241 3.550 1.00 93.75 86 LYS A O 1
ATOM 698 N N . TYR A 1 87 ? -0.057 -6.412 3.483 1.00 93.12 87 TYR A N 1
ATOM 699 C CA . TYR A 1 87 ? -0.143 -6.358 2.016 1.00 93.12 87 TYR A CA 1
ATOM 700 C C . TYR A 1 87 ? 0.821 -5.339 1.396 1.00 93.12 87 TYR A C 1
ATOM 702 O O . TYR A 1 87 ? 1.343 -5.547 0.298 1.00 93.12 87 TYR A O 1
ATOM 710 N N . MET A 1 88 ? 1.089 -4.228 2.082 1.00 90.69 88 MET A N 1
ATOM 711 C CA . MET A 1 88 ? 1.899 -3.132 1.551 1.00 90.69 88 MET A CA 1
ATOM 712 C C . MET A 1 88 ? 2.630 -2.401 2.687 1.00 90.69 88 MET A C 1
ATOM 714 O O . MET A 1 88 ? 2.204 -1.318 3.101 1.00 90.69 88 MET A O 1
ATOM 718 N N . PRO A 1 89 ? 3.704 -2.993 3.242 1.00 88.69 89 PRO A N 1
ATOM 719 C CA . PRO A 1 89 ? 4.475 -2.336 4.284 1.00 88.69 89 PRO A CA 1
ATOM 720 C C . PRO A 1 89 ? 5.170 -1.108 3.685 1.00 88.69 89 PRO A C 1
ATOM 722 O O . PRO A 1 89 ? 5.894 -1.225 2.705 1.00 88.69 89 PRO A O 1
ATOM 725 N N . LEU A 1 90 ? 4.929 0.079 4.251 1.00 84.88 90 LEU A N 1
ATOM 726 C CA . LEU A 1 90 ? 5.679 1.300 3.931 1.00 84.88 90 LEU A CA 1
ATOM 727 C C . LEU A 1 90 ? 6.562 1.662 5.126 1.00 84.88 90 LEU A C 1
ATOM 729 O O . LEU A 1 90 ? 6.230 2.529 5.949 1.00 84.88 90 LEU A O 1
ATOM 733 N N . SER A 1 91 ? 7.701 0.988 5.230 1.00 84.75 91 SER A N 1
ATOM 734 C CA . SER A 1 91 ? 8.625 1.107 6.352 1.00 84.75 91 SER A CA 1
ATOM 735 C C . SER A 1 91 ? 9.279 2.495 6.385 1.00 84.75 91 SER A C 1
ATOM 737 O O . SER A 1 91 ? 9.697 3.024 5.346 1.00 84.75 91 SER A O 1
ATOM 739 N N . PRO A 1 92 ? 9.358 3.157 7.556 1.00 84.06 92 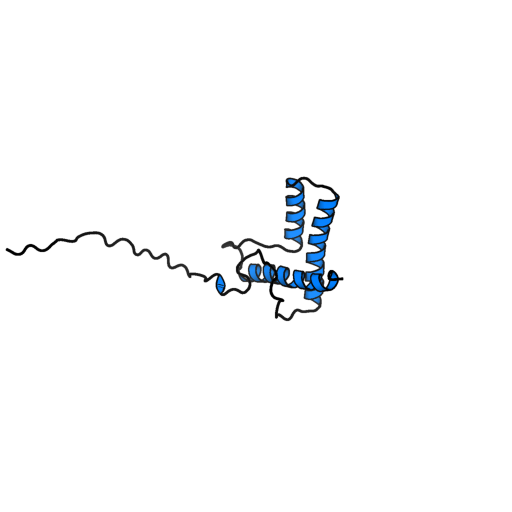PRO A N 1
ATOM 740 C CA . PRO A 1 92 ? 10.072 4.423 7.671 1.00 84.06 92 PRO A CA 1
ATOM 741 C C . PRO A 1 92 ? 11.556 4.223 7.348 1.00 84.06 92 PRO A C 1
ATOM 743 O O . PRO A 1 92 ? 12.112 3.148 7.564 1.00 84.06 92 PRO A O 1
ATOM 746 N N . ARG A 1 93 ? 12.219 5.276 6.856 1.00 80.94 93 ARG A N 1
ATOM 747 C CA . ARG A 1 93 ? 13.672 5.231 6.658 1.00 80.94 93 ARG A CA 1
ATOM 748 C C . ARG A 1 93 ? 14.334 5.104 8.035 1.00 80.94 93 ARG A C 1
ATOM 750 O O . ARG A 1 93 ? 14.240 6.022 8.844 1.00 80.94 93 ARG A O 1
ATOM 757 N N . SER A 1 94 ? 14.966 3.965 8.290 1.00 82.06 94 SER A N 1
ATOM 758 C CA . SER A 1 94 ? 15.689 3.643 9.523 1.00 82.06 94 SER A CA 1
ATOM 759 C C . SER A 1 94 ? 17.061 3.082 9.162 1.00 82.06 94 SER A C 1
ATOM 761 O O . SER A 1 94 ? 17.209 2.457 8.115 1.00 82.06 94 SER A O 1
ATOM 763 N N . ALA A 1 95 ? 18.052 3.254 10.040 1.00 74.81 95 ALA A N 1
ATOM 764 C CA . ALA A 1 95 ? 19.387 2.678 9.856 1.00 74.81 95 ALA A CA 1
ATOM 765 C C . ALA A 1 95 ? 19.368 1.139 9.750 1.00 74.81 95 ALA A C 1
ATOM 767 O O . ALA A 1 95 ? 20.287 0.547 9.194 1.00 74.81 95 ALA A O 1
ATOM 768 N N . SER A 1 96 ? 18.321 0.497 10.277 1.00 81.38 96 SER A N 1
ATOM 769 C CA . SER A 1 96 ? 18.126 -0.953 10.240 1.00 81.38 96 SER A CA 1
ATOM 770 C C . SER A 1 96 ? 17.449 -1.471 8.968 1.00 81.38 96 SER A C 1
ATOM 772 O O . SER A 1 96 ? 17.452 -2.679 8.746 1.00 81.38 96 SER A O 1
ATOM 774 N N . THR A 1 97 ? 16.852 -0.604 8.144 1.00 81.19 97 THR A N 1
ATOM 775 C CA . THR A 1 97 ? 16.085 -1.034 6.968 1.00 81.19 97 THR A CA 1
ATOM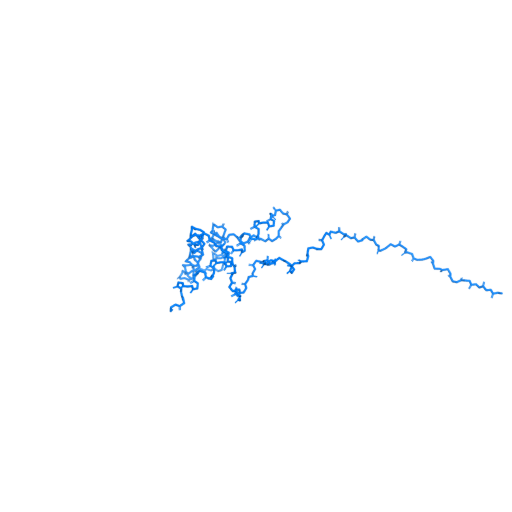 776 C C . THR A 1 97 ? 16.924 -0.860 5.705 1.00 81.19 97 THR A C 1
ATOM 778 O O . THR A 1 97 ? 17.344 0.263 5.413 1.00 81.19 97 THR A O 1
ATOM 781 N N . PRO A 1 98 ? 17.170 -1.931 4.926 1.00 86.38 98 PRO A N 1
ATOM 782 C CA . PRO A 1 98 ? 17.931 -1.830 3.690 1.00 86.38 98 PRO A CA 1
ATOM 783 C C . PRO A 1 98 ? 17.284 -0.852 2.710 1.00 86.38 98 PRO A C 1
ATOM 785 O O . PRO A 1 98 ? 16.081 -0.911 2.456 1.00 86.38 98 PRO A O 1
ATOM 788 N N . GLN A 1 99 ? 18.095 0.006 2.092 1.00 84.50 99 GLN A N 1
ATOM 789 C CA . GLN A 1 99 ? 17.603 1.007 1.145 1.00 84.50 99 GLN A CA 1
ATOM 790 C C . GLN A 1 99 ? 16.856 0.380 -0.040 1.00 84.50 99 GLN A C 1
ATOM 792 O O . GLN A 1 99 ? 15.817 0.884 -0.455 1.00 84.50 99 GLN A O 1
ATOM 797 N N . LYS A 1 100 ? 17.341 -0.769 -0.526 1.00 86.56 100 LYS A N 1
ATOM 798 C CA . LYS A 1 100 ? 16.684 -1.545 -1.582 1.00 86.56 100 LYS A CA 1
ATOM 799 C C . LYS A 1 100 ? 15.251 -1.931 -1.199 1.00 86.56 100 LYS A C 1
ATOM 801 O O . LYS A 1 100 ? 14.337 -1.715 -1.981 1.00 86.56 100 LYS A O 1
ATOM 806 N N . GLN A 1 101 ? 15.048 -2.409 0.029 1.00 88.44 101 GLN A N 1
ATOM 807 C CA . GLN A 1 101 ? 13.721 -2.782 0.517 1.00 88.44 101 GLN A CA 1
ATOM 808 C C . GLN A 1 101 ? 12.776 -1.572 0.533 1.00 88.44 101 GLN A C 1
ATOM 810 O O . GLN A 1 101 ? 11.644 -1.671 0.074 1.00 88.44 101 GLN A O 1
ATOM 815 N N . LEU A 1 102 ? 13.248 -0.410 0.997 1.00 89.19 102 LEU A N 1
ATOM 816 C CA . LEU A 1 102 ? 12.447 0.819 0.998 1.00 89.19 102 LEU A CA 1
ATOM 817 C C . LEU A 1 102 ? 12.058 1.261 -0.418 1.00 89.19 102 LEU A C 1
ATOM 819 O O . LEU A 1 102 ? 10.954 1.768 -0.622 1.00 89.19 102 LEU A O 1
ATOM 823 N N . MET A 1 103 ? 12.963 1.101 -1.384 1.00 88.31 103 MET A N 1
ATOM 824 C CA . MET A 1 103 ? 12.687 1.394 -2.789 1.00 88.31 103 MET A CA 1
ATOM 825 C C . MET A 1 103 ? 11.654 0.429 -3.368 1.00 88.31 103 MET A C 1
ATOM 827 O O . MET A 1 103 ? 10.731 0.886 -4.037 1.00 88.31 103 MET A O 1
ATOM 831 N N . ASP A 1 104 ? 11.767 -0.865 -3.072 1.00 90.44 104 ASP A N 1
ATOM 832 C CA . ASP A 1 104 ? 10.841 -1.895 -3.549 1.00 90.44 104 ASP A CA 1
ATOM 833 C C . ASP A 1 104 ? 9.425 -1.682 -2.977 1.00 90.44 104 ASP A C 1
ATOM 835 O O . ASP A 1 104 ? 8.442 -1.711 -3.720 1.00 90.44 104 ASP A O 1
ATOM 839 N N . GLU A 1 105 ? 9.316 -1.360 -1.683 1.00 92.31 105 GLU A N 1
ATOM 840 C CA . GLU A 1 105 ? 8.049 -1.014 -1.018 1.00 92.31 105 GLU A CA 1
ATOM 841 C C . GLU A 1 105 ? 7.373 0.207 -1.673 1.00 92.31 105 GLU A C 1
ATOM 843 O O 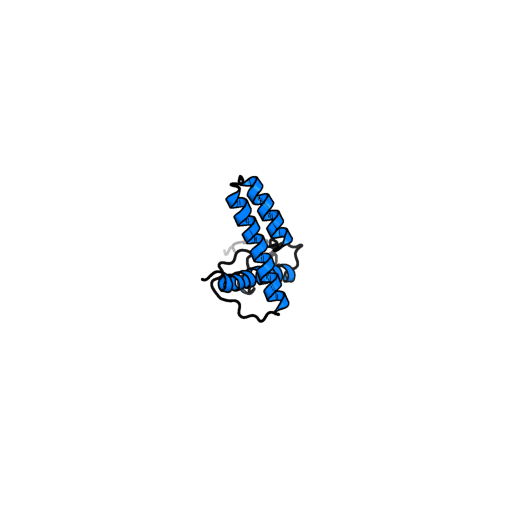. GLU A 1 105 ? 6.178 0.189 -1.980 1.00 92.31 105 GLU A O 1
ATOM 848 N N . ARG A 1 106 ? 8.141 1.268 -1.952 1.00 91.62 106 ARG A N 1
ATOM 849 C CA . ARG A 1 106 ? 7.625 2.500 -2.584 1.00 91.62 106 ARG A CA 1
ATOM 850 C C . ARG A 1 106 ? 7.292 2.303 -4.059 1.00 91.62 106 ARG A C 1
ATOM 852 O O . ARG A 1 106 ? 6.299 2.845 -4.540 1.00 91.62 106 ARG A O 1
ATOM 859 N N . ARG A 1 107 ? 8.094 1.506 -4.770 1.00 92.12 107 ARG A N 1
ATOM 860 C CA . ARG A 1 107 ? 7.835 1.089 -6.151 1.00 92.12 107 ARG A CA 1
ATOM 861 C C . ARG A 1 107 ? 6.498 0.3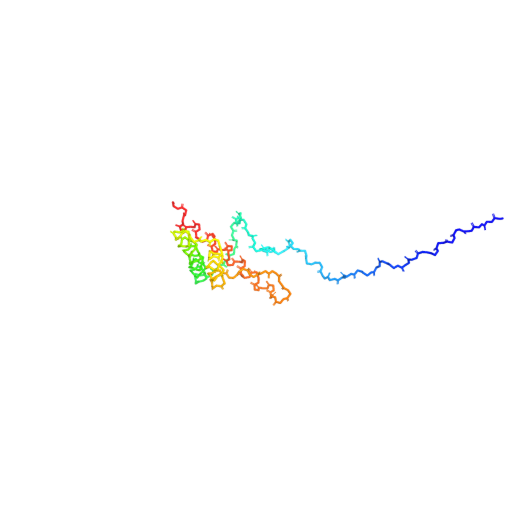55 -6.232 1.00 92.12 107 ARG A C 1
ATOM 863 O O . ARG A 1 107 ? 5.674 0.702 -7.077 1.00 92.12 107 ARG A O 1
ATOM 870 N N . LYS A 1 108 ? 6.262 -0.608 -5.337 1.00 94.12 108 LYS A N 1
ATOM 871 C CA . LYS A 1 108 ? 5.003 -1.360 -5.260 1.00 94.12 108 LYS A CA 1
ATOM 872 C C . LYS A 1 108 ? 3.801 -0.437 -5.042 1.00 94.12 108 LYS A C 1
ATOM 874 O O . LYS A 1 108 ? 2.808 -0.551 -5.763 1.00 94.12 108 LYS A O 1
ATOM 879 N N . ASP A 1 109 ? 3.885 0.505 -4.103 1.00 94.62 109 ASP A N 1
ATOM 880 C CA . ASP A 1 109 ? 2.814 1.485 -3.868 1.00 94.62 109 ASP A CA 1
ATOM 881 C C . ASP A 1 109 ? 2.548 2.370 -5.101 1.00 94.62 109 ASP A C 1
ATOM 883 O O . ASP A 1 109 ? 1.397 2.534 -5.511 1.00 94.62 109 ASP A O 1
ATOM 887 N N . HIS A 1 110 ? 3.604 2.875 -5.748 1.00 93.75 110 HIS A N 1
ATOM 888 C CA . HIS A 1 110 ? 3.476 3.725 -6.929 1.00 93.75 110 HIS A CA 1
ATOM 889 C C . HIS A 1 110 ? 2.798 3.001 -8.098 1.00 93.75 110 HIS A C 1
ATOM 891 O O . HIS A 1 110 ? 1.827 3.505 -8.661 1.00 93.75 110 HIS A O 1
ATOM 897 N N . ILE A 1 111 ? 3.275 1.804 -8.443 1.00 94.56 111 ILE A N 1
ATOM 898 C CA . ILE A 1 111 ? 2.733 1.029 -9.562 1.00 94.56 111 ILE A CA 1
ATOM 899 C C . ILE A 1 111 ? 1.287 0.623 -9.281 1.00 94.56 111 ILE A C 1
ATOM 901 O O . ILE A 1 111 ? 0.403 0.879 -10.097 1.00 94.56 111 ILE A O 1
ATOM 905 N N . SER A 1 112 ? 1.032 0.018 -8.117 1.00 95.38 112 SER A N 1
ATOM 906 C CA . SER A 1 112 ? -0.301 -0.482 -7.762 1.00 95.38 112 SER A CA 1
ATOM 907 C C . SER A 1 112 ? -1.367 0.615 -7.815 1.00 95.38 112 SER A C 1
ATOM 909 O O . SER A 1 112 ? -2.502 0.355 -8.216 1.00 95.38 112 SER A O 1
ATOM 911 N N . HIS A 1 113 ? -1.010 1.857 -7.466 1.00 94.69 113 HIS A N 1
ATOM 912 C CA . HIS A 1 113 ? -1.898 3.007 -7.596 1.00 94.69 113 HIS A CA 1
ATOM 913 C C . HIS A 1 113 ? -2.361 3.226 -9.042 1.00 94.69 113 HIS A C 1
ATOM 915 O O . HIS A 1 113 ? -3.560 3.349 -9.296 1.00 94.69 113 HIS A O 1
ATOM 921 N N . PHE A 1 114 ? -1.425 3.255 -9.992 1.00 95.00 114 PHE A N 1
ATOM 922 C CA . PHE A 1 114 ? -1.741 3.462 -11.405 1.00 95.00 114 PHE A CA 1
ATOM 923 C C . PHE A 1 114 ? -2.440 2.256 -12.034 1.00 95.00 114 PHE A C 1
ATOM 925 O O . PHE A 1 114 ? -3.326 2.457 -12.861 1.00 95.00 114 PHE A O 1
ATOM 932 N N . ILE A 1 115 ? -2.130 1.030 -11.597 1.00 94.88 115 ILE A N 1
ATOM 933 C CA . ILE A 1 115 ? -2.862 -0.165 -12.038 1.00 94.88 115 ILE A CA 1
ATOM 934 C C . ILE A 1 115 ? -4.346 -0.039 -11.682 1.00 94.88 115 ILE A C 1
ATOM 936 O O . ILE A 1 115 ? -5.208 -0.189 -12.547 1.00 94.88 115 ILE A O 1
ATOM 940 N N . LEU A 1 116 ? -4.666 0.303 -10.430 1.00 95.00 116 LEU A N 1
ATOM 941 C CA . LEU A 1 116 ? -6.064 0.436 -10.017 1.00 95.00 116 LEU A CA 1
ATOM 942 C C . LEU A 1 116 ? -6.774 1.613 -10.693 1.00 95.00 116 LEU A C 1
ATOM 944 O O . LEU A 1 116 ? -7.977 1.524 -10.930 1.00 95.00 116 LEU A O 1
ATOM 948 N N . ARG A 1 117 ? -6.063 2.681 -11.084 1.00 93.38 117 ARG A N 1
ATOM 949 C CA . ARG A 1 117 ? -6.677 3.734 -11.908 1.00 93.38 117 ARG A CA 1
ATOM 950 C C . ARG A 1 117 ? -7.261 3.163 -13.201 1.00 93.38 117 ARG A C 1
ATOM 952 O O . ARG A 1 117 ? -8.327 3.614 -13.594 1.00 93.38 117 ARG A O 1
ATOM 959 N N . LEU A 1 118 ? -6.649 2.155 -13.826 1.00 91.38 118 LEU A N 1
ATOM 960 C CA . LEU A 1 118 ? -7.188 1.541 -15.051 1.00 91.38 118 LEU A CA 1
ATOM 961 C C . LEU A 1 118 ? -8.509 0.796 -14.805 1.00 91.38 118 LEU A C 1
ATOM 963 O O . LEU A 1 118 ? -9.384 0.791 -15.666 1.00 91.38 118 LEU A O 1
ATOM 967 N N . ALA A 1 119 ? -8.669 0.189 -13.627 1.00 90.56 119 ALA A N 1
ATOM 968 C CA . ALA A 1 119 ? -9.866 -0.570 -13.272 1.00 90.56 119 ALA A CA 1
ATOM 969 C C . ALA A 1 119 ? -11.032 0.319 -12.798 1.00 90.56 119 ALA A C 1
ATOM 971 O O . ALA A 1 119 ? -12.186 0.029 -13.109 1.00 90.56 119 ALA A O 1
ATOM 972 N N . TYR A 1 120 ? -10.740 1.397 -12.060 1.00 90.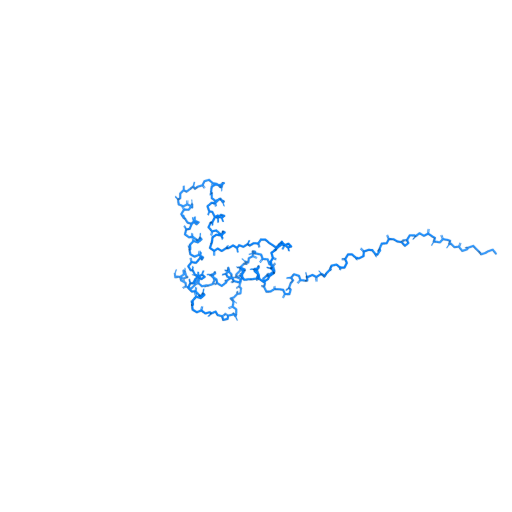12 120 TYR A N 1
ATOM 973 C CA . TYR A 1 120 ? -11.742 2.226 -11.370 1.00 90.12 120 TYR A CA 1
ATOM 974 C C . TYR A 1 120 ? -12.008 3.601 -12.013 1.00 90.12 120 TYR A C 1
ATOM 976 O O . TYR A 1 120 ? -12.755 4.391 -11.449 1.00 90.12 120 TYR A O 1
ATOM 984 N N . SER A 1 121 ? -11.420 3.914 -13.172 1.00 82.44 121 SER A N 1
ATOM 985 C CA . SER A 1 121 ? -11.643 5.178 -13.910 1.00 82.44 121 SER A CA 1
ATOM 986 C C . SER A 1 121 ? -12.857 5.151 -14.845 1.00 82.44 121 SER A C 1
ATOM 988 O O . SER A 1 121 ? -12.937 5.946 -15.782 1.00 82.44 121 SER A O 1
ATOM 990 N N . ARG A 1 122 ? -13.785 4.224 -14.606 1.00 61.50 122 ARG A N 1
ATOM 991 C CA . ARG A 1 122 ? -15.057 4.161 -15.325 1.00 61.50 122 ARG A CA 1
ATOM 992 C C . ARG A 1 122 ? -16.085 5.112 -14.737 1.00 61.50 122 ARG A C 1
ATOM 994 O O . ARG A 1 122 ? -16.087 5.274 -13.498 1.00 61.50 122 ARG A O 1
#

Radius of gyration: 24.35 Å; chains: 1; bounding box: 76×64×37 Å

pLDDT: mean 81.64, std 17.97, range [37.53, 96.5]

InterPro domains:
  IPR007238 DNA primase large subunit, eukaryotic/archaeal [PTHR10537] (25-122)

Sequence (122 aa):
MFTQPNRKSRLLASRGLGGPRFDINDEPYPTRLNFYKDPPQMEISIDEFEQFALDRMQVLSALQTAQMRNLPQPQLDKVMGDALQKYMPLSPRSASTPQKQLMDERRKDHISHFILRLAYSR

Foldseek 3Di:
DDDDDDDPDDPDDPPPPPDPPPPLPVDPDSDLDDPLPDADPDDDDPVLLVLLLVLVVQLVVLLVVCVVVVPDPVVSCVSNVVSCVPRQPQDDDDPPDDPVVNSVSSVSVNNNVVSVCVVPVD

Secondary structure (DSSP, 8-state):
-----------------------GGGSS--SS-----S-------HHHHHHHHHHHHHHHHHHHHHHHTT--HHHHHHHHHHHHHHH-------TTS-HHHHHHHHHHHHHHHHHHHHHH--